Protein AF-A0A5C1NGZ5-F1 (afdb_monomer)

Organism: NCBI:txid2562282

Solvent-accessible surface area (backbone atoms only — not comparable to full-atom values): 4584 Å² total; per-residue (Å²): 139,86,84,82,79,79,74,82,68,84,81,65,91,71,64,67,52,73,49,76,51,64,56,98,80,54,31,35,39,41,36,41,33,39,82,87,70,53,47,40,25,38,29,35,57,57,93,62,73,85,69,68,74,45,76,24,73,44,69,69,57,41,52,48,54,52,60,54,58,60,76,77,109

Radius of gyration: 17.55 Å; Cα contacts (8 Å, |Δi|>4): 100; chains: 1; bounding box: 28×21×62 Å

Sequence (73 aa):
MTTIKLDRSVHHWQHVHADWWQDDQGNDIHRIETDDGAVLYHCHIAGSSLPWNAIATSLDEAIAIFDEAESIS

Nearest PDB structures (foldseek):
  3f7w-assembly1_A  TM=5.025E-01  e=1.786E+00  Thermobifida fusca YX
  4fma-assembly7_G  TM=6.466E-01  e=6.182E+00  Escherichia coli
  4fma-assembly18_J  TM=6.642E-01  e=5.523E+00  Escherichia coli
  3pcs-assembly1_A  TM=6.630E-01  e=8.198E+00  Escherichia coli O157:H7

Foldseek 3Di:
DDDDDDDPPVPDDWDWDWDWDADPQGKIWIWIATPVGFIKTFIAHPPDDDDGPDIDRDPVVNVVVVVVVVVVD

Mean predicted aligned error: 8.82 Å

pLDDT: mean 83.79, std 14.66, range [42.31, 96.12]

Structure (mmCIF, N/CA/C/O backbone):
data_AF-A0A5C1NGZ5-F1
#
_entry.id   AF-A0A5C1NGZ5-F1
#
loop_
_atom_site.group_PDB
_atom_site.id
_atom_site.type_symbol
_atom_site.label_atom_id
_atom_site.label_alt_id
_atom_site.label_comp_id
_atom_site.label_asym_id
_atom_site.label_entity_id
_atom_site.label_seq_id
_atom_site.pdbx_PDB_ins_code
_atom_site.Cartn_x
_atom_site.Cartn_y
_atom_site.Cartn_z
_atom_site.occupancy
_atom_site.B_iso_or_equiv
_atom_site.auth_seq_id
_atom_site.auth_comp_id
_atom_site.auth_asym_id
_atom_site.auth_atom_id
_atom_site.pdbx_PDB_model_num
ATOM 1 N N . MET A 1 1 ? -11.085 1.261 -48.197 1.00 42.31 1 MET A N 1
ATOM 2 C CA . MET A 1 1 ? -10.047 0.388 -47.611 1.00 42.31 1 MET A CA 1
ATOM 3 C C . MET A 1 1 ? -9.237 1.257 -46.664 1.00 42.31 1 MET A C 1
ATOM 5 O O . MET A 1 1 ? -8.507 2.117 -47.132 1.00 42.31 1 MET A O 1
ATOM 9 N N . THR A 1 2 ? -9.487 1.144 -45.360 1.00 43.94 2 THR A N 1
ATOM 10 C CA . THR A 1 2 ? -8.900 2.025 -44.338 1.00 43.94 2 THR A CA 1
ATOM 11 C C . THR A 1 2 ? -7.776 1.278 -43.640 1.00 43.94 2 THR A C 1
ATOM 13 O O . THR A 1 2 ? -8.016 0.237 -43.035 1.00 43.94 2 THR A O 1
ATOM 16 N N . THR A 1 3 ? -6.554 1.791 -43.741 1.00 49.88 3 THR A N 1
ATOM 17 C CA . THR A 1 3 ? -5.388 1.225 -43.058 1.00 49.88 3 THR A CA 1
ATOM 18 C C . THR A 1 3 ? -5.280 1.840 -41.669 1.00 49.88 3 THR A C 1
ATOM 20 O O . THR A 1 3 ? -4.976 3.025 -41.540 1.00 49.88 3 THR A O 1
ATOM 23 N N . ILE A 1 4 ? -5.514 1.039 -40.631 1.00 62.72 4 ILE A N 1
ATOM 24 C CA . ILE A 1 4 ? -5.221 1.417 -39.246 1.00 62.72 4 ILE A CA 1
ATOM 25 C C . ILE A 1 4 ? -3.716 1.229 -39.042 1.00 62.72 4 ILE A C 1
ATOM 27 O O . ILE A 1 4 ? -3.209 0.110 -39.116 1.00 62.72 4 ILE A O 1
ATOM 31 N N . LYS A 1 5 ? -2.985 2.325 -38.823 1.00 62.88 5 LYS A N 1
ATOM 32 C CA . LYS A 1 5 ? -1.599 2.265 -38.350 1.00 62.88 5 LYS A CA 1
ATOM 33 C C . LY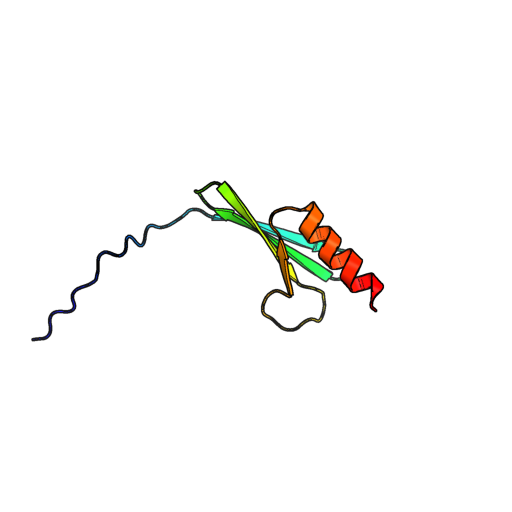S A 1 5 ? -1.652 2.101 -36.836 1.00 62.88 5 LYS A C 1
ATOM 35 O O . LYS A 1 5 ? -1.942 3.061 -36.133 1.00 62.88 5 LYS A O 1
ATOM 40 N N . LEU A 1 6 ? -1.417 0.882 -36.360 1.00 58.12 6 LEU A N 1
ATOM 41 C CA . LEU A 1 6 ? -1.075 0.661 -34.960 1.00 58.12 6 LEU A CA 1
ATOM 42 C C . LEU A 1 6 ? 0.286 1.325 -34.743 1.00 58.12 6 LEU A C 1
ATOM 44 O O . LEU A 1 6 ? 1.290 0.876 -35.302 1.00 58.12 6 LEU A O 1
ATOM 48 N N . ASP A 1 7 ? 0.290 2.441 -34.018 1.00 62.03 7 ASP A N 1
ATOM 49 C CA . ASP A 1 7 ? 1.514 2.968 -33.432 1.00 62.03 7 ASP A CA 1
ATOM 50 C C . ASP A 1 7 ? 2.149 1.833 -32.625 1.00 62.03 7 ASP A C 1
ATOM 52 O O . ASP A 1 7 ? 1.478 1.171 -31.831 1.00 62.03 7 ASP A O 1
ATOM 56 N N . ARG A 1 8 ? 3.431 1.558 -32.867 1.00 55.88 8 ARG A N 1
ATOM 57 C CA . ARG A 1 8 ? 4.209 0.678 -31.999 1.00 55.88 8 ARG A CA 1
ATOM 58 C C . ARG A 1 8 ? 4.596 1.486 -30.761 1.00 55.88 8 ARG A C 1
ATOM 60 O O . ARG A 1 8 ? 5.780 1.628 -30.464 1.00 55.88 8 ARG A O 1
ATOM 67 N N . SER A 1 9 ? 3.610 1.981 -30.016 1.00 60.03 9 SER A N 1
ATOM 68 C CA . SER A 1 9 ? 3.805 2.163 -28.587 1.00 60.03 9 SE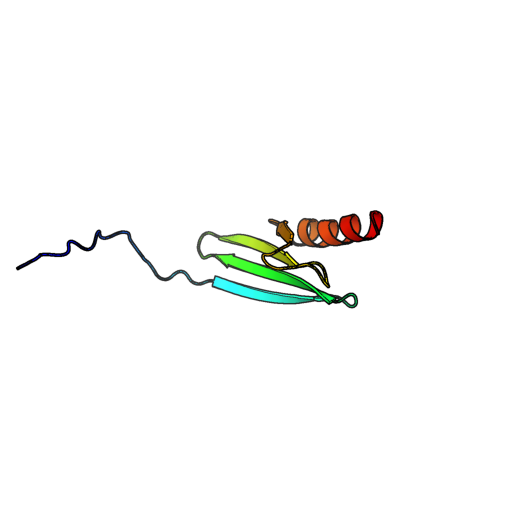R A CA 1
ATOM 69 C C . SER A 1 9 ? 4.213 0.789 -28.068 1.00 60.03 9 SER A C 1
ATOM 71 O O . SER A 1 9 ? 3.559 -0.223 -28.335 1.00 60.03 9 SER A O 1
ATOM 73 N N . VAL A 1 10 ? 5.380 0.718 -27.440 1.00 57.28 10 VAL A N 1
ATOM 74 C CA . VAL A 1 10 ? 5.953 -0.519 -26.910 1.00 57.28 10 VAL A CA 1
ATOM 75 C C . VAL A 1 10 ? 5.107 -0.944 -25.706 1.00 57.28 10 VAL A C 1
ATOM 77 O O . VAL A 1 10 ? 5.485 -0.750 -24.556 1.00 57.28 10 VAL A O 1
ATOM 80 N N . HIS A 1 11 ? 3.915 -1.478 -25.972 1.00 59.62 11 HIS A N 1
ATOM 81 C CA . HIS A 1 11 ? 3.096 -2.192 -25.006 1.00 59.62 11 HIS A CA 1
ATOM 82 C C . HIS A 1 11 ? 3.805 -3.514 -24.736 1.00 59.62 11 HIS A C 1
ATOM 84 O O . HIS A 1 11 ? 3.546 -4.533 -25.375 1.00 59.62 11 HIS A O 1
ATOM 90 N N . HIS A 1 12 ? 4.799 -3.453 -23.860 1.00 69.19 12 HIS A N 1
ATOM 91 C CA . HIS A 1 12 ? 5.425 -4.631 -23.305 1.00 69.19 12 HIS A CA 1
ATOM 92 C C . HIS A 1 12 ? 4.597 -5.063 -22.099 1.00 69.19 12 HIS A C 1
ATOM 94 O O . HIS A 1 12 ? 4.091 -4.233 -21.345 1.00 69.19 12 HIS A O 1
ATOM 100 N N . TRP A 1 13 ? 4.417 -6.372 -21.956 1.00 73.06 13 TRP A N 1
ATOM 101 C CA . TRP A 1 13 ? 3.949 -6.927 -20.696 1.00 73.06 13 TRP A CA 1
ATOM 102 C C . TRP A 1 13 ? 5.019 -6.643 -19.646 1.00 73.06 13 TRP A C 1
ATOM 104 O O . TRP A 1 13 ? 6.197 -6.894 -19.901 1.00 73.06 13 TRP A O 1
ATOM 114 N N . GLN A 1 14 ? 4.603 -6.103 -18.509 1.00 71.94 14 GLN A N 1
ATOM 115 C CA . GLN A 1 14 ? 5.457 -5.883 -17.350 1.00 71.94 14 GLN A CA 1
ATOM 116 C C . GLN A 1 14 ? 5.045 -6.888 -16.279 1.00 71.94 14 GLN A C 1
ATOM 118 O O . GLN A 1 14 ? 3.844 -7.092 -16.065 1.00 71.94 14 GLN A O 1
ATOM 123 N N . HIS A 1 15 ? 6.009 -7.541 -15.635 1.00 72.44 15 HIS A N 1
ATOM 124 C CA . HIS A 1 15 ? 5.694 -8.321 -14.451 1.00 72.44 15 HIS A CA 1
ATOM 125 C C . HIS A 1 15 ? 5.413 -7.362 -13.302 1.00 72.44 15 HIS A C 1
ATOM 127 O O . HIS A 1 15 ? 6.067 -6.333 -13.121 1.00 72.44 15 HIS A O 1
ATOM 133 N N . VAL A 1 16 ? 4.381 -7.711 -12.550 1.00 80.00 16 VAL A N 1
ATOM 134 C CA . VAL A 1 16 ? 3.989 -7.000 -11.349 1.00 80.00 16 VAL A CA 1
ATOM 135 C C . VAL A 1 16 ? 3.955 -8.024 -10.233 1.00 80.00 16 VAL A C 1
ATOM 137 O O . VAL A 1 16 ? 3.237 -9.023 -10.328 1.00 80.00 16 VAL A O 1
ATOM 140 N N . HIS A 1 17 ? 4.733 -7.778 -9.188 1.00 83.44 17 HIS A N 1
ATOM 141 C CA . HIS A 1 17 ? 4.588 -8.484 -7.926 1.00 83.44 17 HIS A CA 1
ATOM 142 C C . HIS A 1 17 ? 3.555 -7.734 -7.095 1.00 83.44 17 HIS A C 1
ATOM 144 O O . HIS A 1 17 ? 3.712 -6.543 -6.834 1.00 83.44 17 HIS A O 1
ATOM 150 N N . ALA A 1 18 ? 2.474 -8.421 -6.743 1.00 88.12 18 ALA A N 1
ATOM 151 C CA . ALA A 1 18 ? 1.374 -7.838 -6.000 1.00 88.12 18 ALA A CA 1
ATOM 152 C C . ALA A 1 18 ? 1.151 -8.618 -4.710 1.00 88.12 18 ALA A C 1
ATOM 154 O O . ALA A 1 18 ? 0.937 -9.831 -4.750 1.00 88.12 18 ALA A O 1
ATOM 155 N N . ASP A 1 19 ? 1.162 -7.900 -3.596 1.00 93.75 19 ASP A N 1
ATOM 156 C CA . ASP A 1 19 ? 0.811 -8.433 -2.291 1.00 93.75 19 ASP A CA 1
ATOM 157 C C . ASP A 1 19 ? -0.355 -7.631 -1.706 1.00 93.75 19 ASP A C 1
ATOM 159 O O . ASP A 1 19 ? -0.476 -6.426 -1.933 1.00 93.75 19 ASP A O 1
ATOM 163 N N . TRP A 1 20 ? -1.221 -8.291 -0.943 1.00 93.31 20 TRP A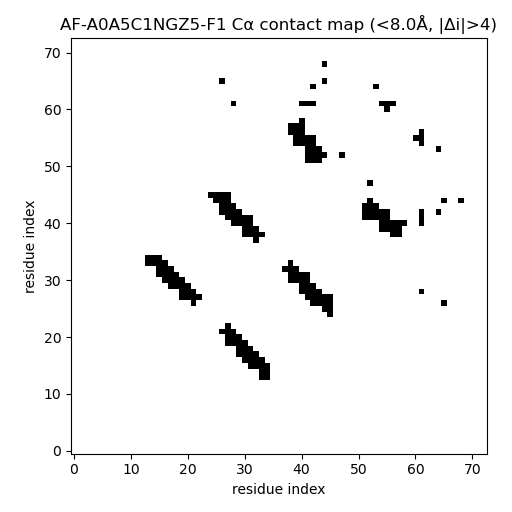 N 1
ATOM 164 C CA . TRP A 1 20 ? -2.377 -7.657 -0.317 1.00 93.31 20 TRP A CA 1
ATOM 165 C C . TRP A 1 20 ? -2.493 -8.084 1.140 1.00 93.31 20 TRP A C 1
ATOM 167 O O . TRP A 1 20 ? -2.361 -9.267 1.467 1.00 93.31 20 TRP A O 1
ATOM 177 N N . TRP A 1 21 ? -2.754 -7.110 2.002 1.00 93.31 21 TRP A N 1
ATOM 178 C CA . TRP A 1 21 ? -2.974 -7.304 3.427 1.00 93.31 21 TRP A CA 1
ATOM 179 C C . TRP A 1 21 ? -4.058 -6.353 3.919 1.00 93.31 21 TRP A C 1
ATOM 181 O O . TRP A 1 21 ? -4.194 -5.232 3.425 1.00 93.31 21 TRP A O 1
ATOM 191 N N . GLN A 1 22 ? -4.806 -6.839 4.902 1.00 94.81 22 GLN A N 1
ATOM 192 C CA . GLN A 1 22 ? -5.866 -6.124 5.591 1.00 94.81 22 GLN A CA 1
ATOM 193 C C . GLN A 1 22 ? -5.562 -6.152 7.090 1.00 94.81 22 GLN A C 1
ATOM 195 O O . GLN A 1 22 ? -5.127 -7.190 7.604 1.00 94.81 22 GLN A O 1
ATOM 200 N N . ASP A 1 23 ? -5.747 -5.027 7.771 1.00 92.12 23 ASP A N 1
ATOM 201 C CA . ASP A 1 23 ? -5.612 -4.949 9.226 1.00 92.12 23 ASP A CA 1
ATOM 202 C C . ASP A 1 23 ? -6.897 -5.391 9.958 1.00 92.12 23 ASP A C 1
ATOM 204 O O . ASP A 1 23 ? -7.867 -5.852 9.352 1.00 92.12 23 ASP A O 1
ATOM 208 N N . ASP A 1 24 ? -6.906 -5.299 11.288 1.00 93.25 24 ASP A N 1
ATOM 209 C CA . ASP A 1 24 ? -8.058 -5.672 12.117 1.00 93.25 24 ASP A CA 1
ATOM 210 C C . ASP A 1 24 ? -9.208 -4.651 12.085 1.00 93.25 24 ASP A C 1
ATOM 212 O O . ASP A 1 24 ? -10.320 -4.960 12.523 1.00 93.25 24 ASP A O 1
ATOM 216 N N . GLN A 1 25 ? -8.969 -3.469 11.521 1.00 90.44 25 GLN A N 1
ATOM 217 C CA . GLN A 1 25 ? -9.953 -2.406 11.325 1.00 90.44 25 GLN A CA 1
ATOM 218 C C . GLN A 1 25 ? -10.621 -2.483 9.946 1.00 90.44 25 GLN A C 1
ATOM 220 O O . GLN A 1 25 ? -11.635 -1.826 9.703 1.00 90.44 25 GLN A O 1
ATOM 225 N N . GLY A 1 26 ? -10.091 -3.327 9.058 1.00 93.00 26 GLY A N 1
ATOM 226 C CA . GLY A 1 26 ? -10.568 -3.510 7.694 1.00 93.00 26 GLY A CA 1
ATOM 227 C C . GLY A 1 26 ? -9.941 -2.545 6.690 1.00 93.00 26 GLY A C 1
ATOM 228 O O . GLY A 1 26 ? -10.477 -2.414 5.589 1.00 93.00 26 GLY A O 1
ATOM 229 N N . ASN A 1 27 ? -8.855 -1.853 7.048 1.00 94.19 27 ASN A N 1
ATOM 230 C CA . ASN A 1 27 ? -8.075 -1.072 6.098 1.00 94.19 27 ASN A CA 1
ATOM 231 C C . ASN A 1 27 ? -7.214 -2.011 5.248 1.00 94.19 27 ASN A C 1
ATOM 233 O O . ASN A 1 27 ? -6.630 -2.967 5.759 1.00 94.19 27 ASN A O 1
ATOM 237 N N . ASP A 1 28 ? -7.103 -1.722 3.954 1.00 95.12 28 ASP A N 1
ATOM 238 C CA . ASP A 1 28 ? -6.348 -2.534 3.004 1.00 95.12 28 ASP A CA 1
ATOM 239 C C . ASP A 1 28 ? -5.100 -1.805 2.511 1.00 95.12 28 ASP A C 1
ATOM 241 O O . ASP A 1 28 ? -5.168 -0.646 2.096 1.00 95.12 28 ASP A O 1
ATOM 245 N N . ILE A 1 29 ? -3.976 -2.517 2.427 1.00 95.62 29 ILE A N 1
ATOM 246 C CA . ILE A 1 29 ? -2.837 -2.102 1.605 1.00 95.62 29 ILE A CA 1
ATOM 247 C C . ILE A 1 29 ? -2.633 -3.125 0.498 1.00 95.62 29 ILE A C 1
ATOM 249 O O . ILE A 1 29 ? -2.463 -4.320 0.738 1.00 95.62 29 ILE A O 1
ATOM 253 N N . HIS A 1 30 ? -2.577 -2.625 -0.729 1.00 94.69 30 HIS A N 1
ATOM 254 C CA . HIS A 1 30 ? -2.156 -3.377 -1.898 1.00 94.69 30 HIS A CA 1
ATOM 255 C C . HIS A 1 30 ? -0.776 -2.879 -2.334 1.00 94.69 30 HIS A C 1
ATOM 257 O O . HIS A 1 30 ? -0.633 -1.758 -2.829 1.00 94.69 30 HIS A O 1
ATOM 263 N N . ARG A 1 31 ? 0.248 -3.709 -2.122 1.00 95.31 31 ARG A N 1
ATOM 264 C CA . ARG A 1 31 ? 1.618 -3.456 -2.569 1.00 95.31 31 ARG A CA 1
ATOM 265 C C . ARG A 1 31 ? 1.774 -3.917 -4.009 1.00 95.31 31 ARG A C 1
ATOM 267 O O . ARG A 1 31 ? 1.405 -5.037 -4.340 1.00 95.31 31 ARG A O 1
ATOM 274 N N . ILE A 1 32 ? 2.359 -3.067 -4.837 1.00 92.38 32 ILE A N 1
ATOM 275 C CA . ILE A 1 32 ? 2.631 -3.296 -6.250 1.00 92.38 32 ILE A CA 1
ATOM 276 C C . ILE A 1 32 ? 4.104 -2.988 -6.473 1.00 92.38 32 ILE A C 1
ATOM 278 O O . ILE A 1 32 ? 4.540 -1.868 -6.236 1.00 92.38 32 ILE A O 1
ATOM 282 N N . GLU A 1 33 ? 4.863 -3.967 -6.940 1.00 92.56 33 GLU A N 1
ATOM 283 C CA . GLU A 1 33 ? 6.242 -3.794 -7.379 1.00 92.56 33 GLU A CA 1
ATOM 284 C C . GLU A 1 33 ? 6.343 -4.080 -8.874 1.00 92.56 33 GLU A C 1
ATOM 286 O O . GLU A 1 33 ? 5.900 -5.127 -9.354 1.00 92.56 33 GLU A O 1
ATOM 291 N N . THR A 1 34 ? 6.901 -3.127 -9.607 1.00 86.06 34 THR A N 1
ATOM 292 C CA . THR A 1 34 ? 7.075 -3.173 -11.057 1.00 86.06 34 THR A CA 1
ATOM 293 C C . THR A 1 34 ? 8.504 -3.561 -11.433 1.00 86.06 34 THR A C 1
ATOM 295 O O . THR A 1 34 ? 9.439 -3.361 -10.664 1.00 86.06 34 THR A O 1
ATOM 298 N N . ASP A 1 35 ? 8.701 -4.086 -12.648 1.00 83.50 35 ASP A N 1
ATOM 299 C CA . ASP A 1 35 ? 10.027 -4.519 -13.144 1.00 83.50 35 ASP A CA 1
ATOM 300 C C . ASP A 1 35 ? 11.126 -3.432 -13.120 1.00 83.50 35 ASP A C 1
ATOM 302 O O . ASP A 1 35 ? 12.314 -3.750 -13.172 1.00 83.50 35 ASP A O 1
ATOM 306 N N . ASP A 1 36 ? 10.758 -2.149 -13.070 1.00 85.50 36 ASP A N 1
ATOM 307 C CA . ASP A 1 36 ? 11.697 -1.025 -12.929 1.00 85.50 36 ASP A CA 1
ATOM 308 C C . ASP A 1 36 ? 12.140 -0.781 -11.472 1.00 85.50 36 ASP A C 1
ATOM 310 O O . ASP A 1 36 ? 12.924 0.131 -11.205 1.00 85.50 36 ASP A O 1
ATOM 314 N N . GLY A 1 37 ? 11.667 -1.613 -10.541 1.00 84.62 37 GLY A N 1
ATOM 315 C CA . GLY A 1 37 ? 11.949 -1.544 -9.113 1.00 84.62 37 G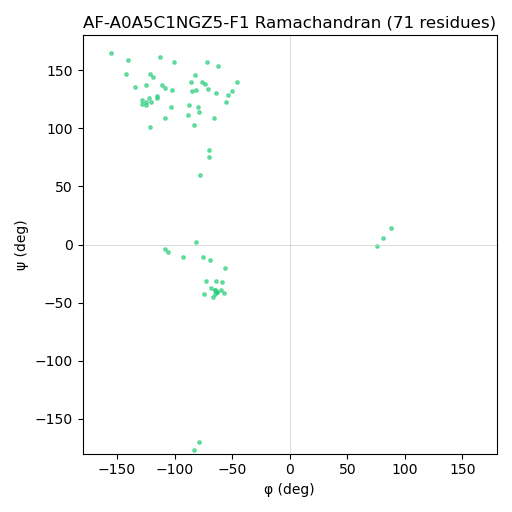LY A CA 1
ATOM 316 C C . GLY A 1 37 ? 11.100 -0.521 -8.361 1.00 84.62 37 GLY A C 1
ATOM 317 O O . GLY A 1 37 ? 11.345 -0.306 -7.173 1.00 84.62 37 GLY A O 1
ATOM 318 N N . ALA A 1 38 ? 10.124 0.129 -9.008 1.00 88.44 38 ALA A N 1
ATOM 319 C CA . ALA A 1 38 ? 9.197 0.989 -8.287 1.00 88.44 38 ALA A CA 1
ATOM 320 C C . ALA A 1 38 ? 8.255 0.138 -7.424 1.00 88.44 38 ALA A C 1
ATOM 322 O O . ALA A 1 38 ? 7.703 -0.864 -7.876 1.00 88.44 38 ALA A O 1
ATOM 323 N N . VAL A 1 39 ? 8.075 0.551 -6.169 1.00 93.31 39 VAL A N 1
ATOM 324 C CA . VAL A 1 39 ? 7.161 -0.088 -5.219 1.00 93.31 39 VAL A CA 1
ATOM 325 C C . VAL A 1 39 ? 6.129 0.941 -4.784 1.00 93.31 39 VAL A C 1
ATOM 327 O O . VAL A 1 39 ? 6.483 2.003 -4.274 1.00 93.31 39 VAL A O 1
ATOM 330 N N . LEU A 1 40 ? 4.855 0.625 -4.989 1.00 94.88 40 LEU A N 1
ATOM 331 C CA . LEU A 1 40 ? 3.716 1.443 -4.595 1.00 94.88 40 LEU A CA 1
ATOM 332 C C . LEU A 1 40 ? 2.845 0.677 -3.607 1.00 94.88 40 LEU A C 1
ATOM 334 O O . LEU A 1 40 ? 2.658 -0.529 -3.731 1.00 94.88 40 LEU A O 1
ATOM 338 N N . TYR A 1 41 ? 2.280 1.398 -2.651 1.00 95.69 41 TYR A N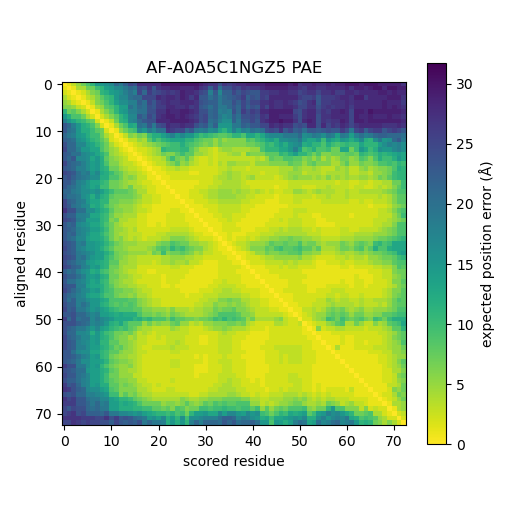 1
ATOM 339 C CA . TYR A 1 41 ? 1.373 0.881 -1.639 1.00 95.69 41 TYR A CA 1
ATOM 340 C C . TYR A 1 41 ? 0.060 1.647 -1.767 1.00 95.69 41 TYR A C 1
ATOM 342 O O . TYR A 1 41 ? -0.052 2.799 -1.352 1.00 95.69 41 TYR A O 1
ATOM 350 N N . HIS A 1 42 ? -0.931 1.032 -2.402 1.00 95.62 42 HIS A N 1
ATOM 351 C CA . HIS A 1 42 ? -2.273 1.590 -2.492 1.00 95.62 42 HIS A CA 1
ATOM 352 C C . HIS A 1 42 ? -3.015 1.322 -1.189 1.00 95.62 42 HIS A C 1
ATOM 354 O O . HIS A 1 42 ? -3.225 0.165 -0.832 1.00 95.62 42 HIS A O 1
ATOM 360 N N . CYS A 1 43 ? -3.406 2.388 -0.501 1.00 95.56 43 CYS A N 1
ATOM 361 C CA . CYS A 1 43 ? -4.058 2.328 0.800 1.00 95.56 43 CYS A CA 1
ATOM 362 C C . CYS A 1 43 ? -5.562 2.559 0.632 1.00 95.56 43 CYS A C 1
ATOM 364 O O . CYS A 1 43 ? -5.980 3.509 -0.042 1.00 95.56 43 CYS A O 1
ATOM 366 N N . HIS A 1 44 ? -6.377 1.717 1.256 1.00 96.12 44 HIS A N 1
ATOM 367 C CA . HIS A 1 44 ? -7.823 1.861 1.319 1.00 96.12 44 HIS A CA 1
ATOM 368 C C . HIS A 1 44 ? -8.279 1.856 2.774 1.00 96.12 44 HI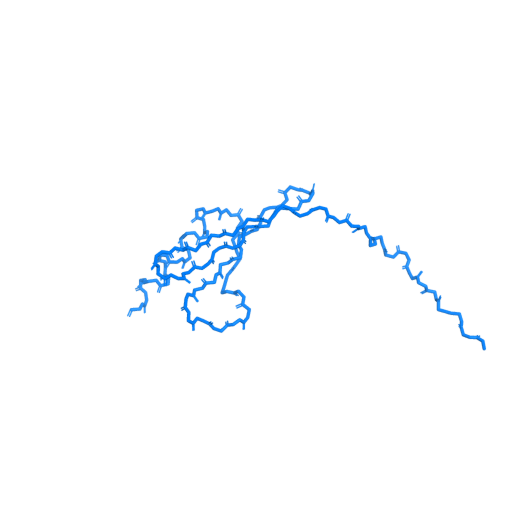S A C 1
ATOM 370 O O . HIS A 1 44 ? -8.062 0.889 3.492 1.00 96.12 44 HIS A O 1
ATOM 376 N N . ILE A 1 45 ? -8.918 2.940 3.198 1.00 94.25 45 ILE A N 1
ATOM 377 C CA . ILE A 1 45 ? -9.500 3.063 4.530 1.00 94.25 45 ILE A CA 1
ATOM 378 C C . ILE A 1 45 ? -10.865 2.379 4.531 1.00 94.25 45 ILE A C 1
ATOM 380 O O . ILE A 1 45 ? -11.692 2.634 3.643 1.00 94.25 45 ILE A O 1
ATOM 384 N N . ALA A 1 46 ? -11.118 1.561 5.551 1.00 93.56 46 ALA A N 1
ATOM 385 C CA . ALA A 1 46 ? -12.369 0.837 5.721 1.00 93.56 46 ALA A CA 1
ATOM 386 C C . ALA A 1 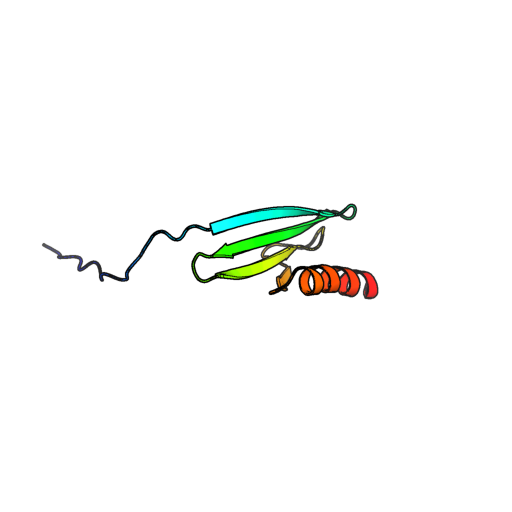46 ? -13.588 1.770 5.595 1.00 93.56 46 ALA A C 1
ATOM 388 O O . ALA A 1 46 ? -13.651 2.852 6.179 1.00 93.56 46 ALA A O 1
ATOM 389 N N . GLY A 1 47 ? -14.579 1.363 4.799 1.00 91.31 47 GLY A N 1
ATOM 390 C CA . GLY A 1 47 ? -15.811 2.135 4.599 1.00 91.31 47 GLY A CA 1
ATOM 391 C C . GLY A 1 47 ? -15.686 3.360 3.684 1.00 91.31 47 GLY A C 1
ATOM 392 O O . GLY A 1 47 ? -16.698 4.009 3.410 1.00 91.31 47 GLY A O 1
ATOM 393 N N . SER A 1 48 ? -14.495 3.663 3.160 1.00 91.81 48 SER A N 1
ATOM 394 C CA . SER A 1 48 ? -14.337 4.687 2.123 1.00 91.81 48 SER A CA 1
ATOM 395 C C . SER A 1 48 ? -14.897 4.217 0.774 1.00 91.81 48 SER A C 1
ATOM 397 O O . SER A 1 48 ? -15.004 3.025 0.492 1.00 91.81 48 SER A O 1
ATOM 399 N N . SER A 1 49 ? -15.252 5.156 -0.101 1.00 90.88 49 SER A N 1
ATOM 400 C CA . SER A 1 49 ? -15.587 4.851 -1.497 1.00 90.88 49 SER A CA 1
ATOM 401 C C . SER A 1 49 ? -14.327 4.724 -2.354 1.00 90.88 49 SER A C 1
ATOM 403 O O . SER A 1 49 ? -13.401 5.507 -2.173 1.00 90.88 49 SER A O 1
ATOM 405 N N . LEU A 1 50 ? -14.342 3.829 -3.348 1.00 84.25 50 LEU A N 1
ATOM 406 C CA . LEU A 1 50 ? -13.274 3.718 -4.352 1.00 84.25 50 LEU A CA 1
ATOM 407 C C . LEU A 1 50 ? -13.127 5.006 -5.200 1.00 84.25 50 LEU A C 1
ATOM 409 O O . LEU A 1 50 ? -14.132 5.691 -5.424 1.00 84.25 50 LEU A O 1
ATOM 413 N N . PRO A 1 51 ? -11.934 5.308 -5.762 1.00 85.06 51 PRO A N 1
ATOM 414 C CA . PRO A 1 51 ? -10.696 4.508 -5.758 1.00 85.06 51 PRO A CA 1
ATOM 415 C C . PRO A 1 51 ? -9.913 4.599 -4.432 1.00 85.06 51 PRO A C 1
ATOM 417 O O . PRO A 1 51 ? -10.437 5.096 -3.444 1.00 85.06 51 PRO A O 1
ATOM 420 N N . TRP A 1 52 ? -8.676 4.081 -4.413 1.00 89.38 52 TRP A N 1
ATOM 421 C CA . TRP A 1 52 ? -7.763 4.096 -3.260 1.00 89.38 52 TRP A CA 1
ATOM 422 C C . TRP A 1 52 ? -7.697 5.471 -2.584 1.00 89.38 52 TRP A C 1
ATOM 424 O O . TRP A 1 52 ? -7.642 6.497 -3.266 1.00 89.38 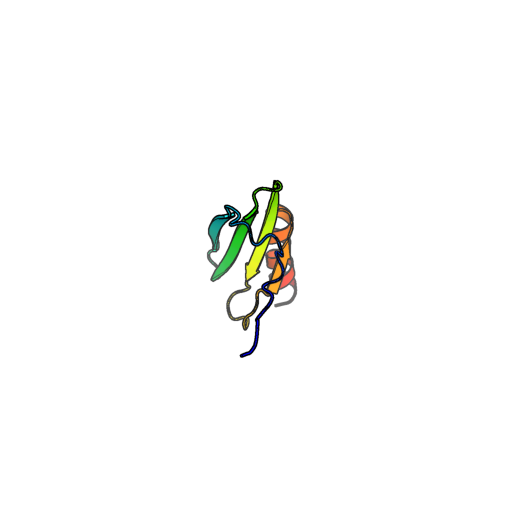52 TRP A O 1
ATOM 434 N N . ASN A 1 53 ? -7.659 5.483 -1.252 1.00 94.31 53 ASN A N 1
ATOM 435 C CA . ASN A 1 53 ? -7.589 6.707 -0.457 1.00 94.31 53 ASN A CA 1
ATOM 436 C C . ASN A 1 53 ? -6.243 7.418 -0.632 1.00 94.31 53 ASN A C 1
ATOM 438 O O . ASN A 1 53 ? -6.198 8.645 -0.674 1.00 94.31 53 ASN A O 1
ATOM 442 N N . ALA A 1 54 ? -5.160 6.647 -0.737 1.00 94.06 54 ALA A N 1
ATOM 443 C CA . ALA A 1 54 ? -3.811 7.174 -0.872 1.00 94.06 54 ALA A CA 1
ATOM 444 C C . ALA A 1 54 ? -2.873 6.179 -1.569 1.00 94.06 54 ALA A C 1
ATOM 446 O O . ALA A 1 54 ? -3.171 4.989 -1.700 1.00 94.06 54 ALA A O 1
ATOM 447 N N . ILE A 1 55 ? -1.727 6.691 -2.015 1.00 94.88 55 ILE A N 1
ATOM 448 C CA . ILE A 1 55 ? -0.629 5.915 -2.591 1.00 94.88 55 ILE A CA 1
ATOM 449 C C . ILE A 1 55 ? 0.641 6.307 -1.845 1.00 94.88 55 ILE A C 1
ATOM 451 O O . ILE A 1 55 ? 0.988 7.485 -1.824 1.00 94.88 55 ILE A O 1
ATOM 455 N N . ALA A 1 56 ? 1.324 5.321 -1.278 1.00 94.94 56 ALA A N 1
ATOM 456 C CA . ALA A 1 56 ? 2.604 5.474 -0.603 1.00 94.94 56 ALA A CA 1
ATOM 457 C C . ALA A 1 56 ? 3.721 4.760 -1.377 1.00 94.94 56 ALA A C 1
ATOM 459 O O . ALA A 1 56 ? 3.470 3.884 -2.207 1.00 94.94 56 ALA A O 1
ATOM 460 N N . THR A 1 57 ? 4.967 5.129 -1.102 1.00 95.38 57 THR A N 1
ATOM 461 C CA . THR A 1 57 ? 6.175 4.542 -1.715 1.00 95.38 57 THR A CA 1
ATOM 462 C C . THR A 1 57 ? 6.937 3.620 -0.763 1.00 95.38 57 THR A C 1
ATOM 464 O O . THR A 1 57 ? 7.877 2.929 -1.159 1.00 95.38 57 THR A O 1
ATOM 467 N N . SER A 1 58 ? 6.511 3.563 0.499 1.00 94.06 58 SER A N 1
ATOM 468 C CA . SER A 1 58 ? 7.032 2.656 1.519 1.00 94.06 58 SER A CA 1
ATOM 469 C C . SER A 1 58 ? 5.906 2.114 2.398 1.00 94.06 58 SER A C 1
ATOM 471 O O . SER A 1 58 ? 4.834 2.712 2.484 1.00 94.06 58 SER A O 1
ATOM 473 N N . LEU A 1 59 ? 6.160 0.983 3.062 1.00 93.19 59 LEU A N 1
ATOM 474 C CA . LEU A 1 59 ? 5.199 0.402 3.999 1.00 93.19 59 LEU A CA 1
ATOM 475 C C . LEU A 1 59 ? 4.975 1.311 5.215 1.00 93.19 59 LEU A C 1
ATOM 477 O O . LEU A 1 59 ? 3.839 1.465 5.641 1.00 93.19 59 LEU A O 1
ATOM 481 N N . ASP A 1 60 ? 6.026 1.950 5.732 1.00 95.25 60 ASP A N 1
ATOM 482 C CA . ASP A 1 60 ? 5.914 2.860 6.879 1.00 95.25 60 ASP A CA 1
ATOM 483 C C . ASP A 1 60 ? 5.026 4.073 6.553 1.00 95.25 60 ASP A C 1
ATOM 485 O O . ASP A 1 60 ? 4.185 4.462 7.356 1.00 95.25 60 ASP A O 1
ATOM 489 N N . GLU A 1 61 ? 5.164 4.638 5.348 1.00 96.00 61 GLU A N 1
ATOM 490 C CA . GLU A 1 61 ? 4.294 5.718 4.860 1.00 96.00 61 GLU A CA 1
ATOM 491 C C . GLU A 1 61 ? 2.843 5.240 4.690 1.00 96.00 61 GLU A C 1
ATOM 493 O O . GLU A 1 61 ? 1.913 5.963 5.038 1.00 96.00 61 GLU A O 1
ATOM 498 N N . ALA A 1 62 ? 2.642 4.009 4.208 1.00 94.69 62 ALA A N 1
ATOM 499 C CA . ALA A 1 62 ? 1.317 3.403 4.090 1.00 94.69 62 ALA A CA 1
ATOM 500 C C . ALA A 1 62 ? 0.633 3.211 5.455 1.00 94.69 62 ALA A C 1
ATOM 502 O O . ALA A 1 62 ? -0.555 3.484 5.586 1.00 94.69 62 ALA A O 1
ATOM 503 N N . ILE A 1 63 ? 1.382 2.777 6.473 1.00 93.62 63 ILE A N 1
ATOM 504 C CA . ILE 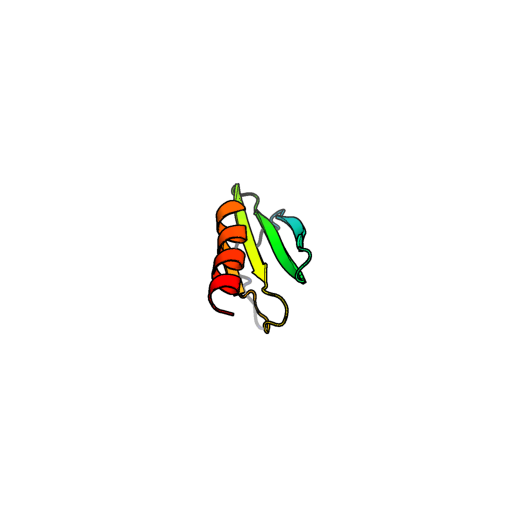A 1 63 ? 0.876 2.622 7.844 1.00 93.62 63 ILE A CA 1
ATOM 505 C C . ILE A 1 63 ? 0.532 3.991 8.444 1.00 93.62 63 ILE A C 1
ATOM 507 O O . ILE A 1 63 ? -0.558 4.161 8.985 1.00 93.62 63 ILE A O 1
ATOM 511 N N . ALA A 1 64 ? 1.408 4.987 8.274 1.00 94.81 64 ALA A N 1
ATOM 512 C CA . ALA A 1 64 ? 1.181 6.336 8.793 1.00 94.81 64 ALA A CA 1
ATOM 513 C C . ALA A 1 64 ? -0.110 6.980 8.253 1.00 94.81 64 ALA A C 1
ATOM 515 O O . ALA A 1 64 ? -0.764 7.732 8.971 1.00 94.81 64 ALA A O 1
ATOM 516 N N . ILE A 1 65 ? -0.516 6.663 7.018 1.00 93.75 65 ILE A N 1
ATOM 517 C CA . ILE A 1 65 ? -1.790 7.128 6.445 1.00 93.75 65 ILE A CA 1
ATOM 518 C C . ILE A 1 65 ? -2.992 6.653 7.272 1.00 93.75 65 ILE A C 1
ATOM 520 O O . ILE A 1 65 ? -3.952 7.408 7.439 1.00 93.75 65 ILE A O 1
ATOM 524 N N . PHE A 1 66 ? -2.967 5.419 7.778 1.00 91.62 66 PHE A N 1
ATOM 525 C CA . PHE A 1 66 ? -4.054 4.909 8.612 1.00 91.62 66 PHE A CA 1
ATOM 526 C C . PHE A 1 66 ? -4.023 5.522 10.007 1.00 91.62 66 PHE A C 1
ATOM 528 O O . PHE A 1 66 ? -5.061 5.987 10.470 1.00 91.62 66 PHE A O 1
ATOM 535 N N . ASP A 1 67 ? -2.839 5.636 10.615 1.00 90.25 67 ASP A N 1
ATOM 536 C CA . ASP A 1 67 ? -2.672 6.294 11.917 1.00 90.25 67 ASP A CA 1
ATOM 537 C C . ASP A 1 67 ? -3.197 7.745 11.887 1.00 90.25 67 ASP A C 1
ATOM 539 O O . ASP A 1 67 ? -3.875 8.211 12.808 1.00 90.25 67 ASP A O 1
ATOM 543 N N . GLU A 1 68 ? -2.919 8.476 10.802 1.00 88.69 68 GLU A N 1
ATOM 544 C CA . GLU A 1 68 ? -3.446 9.824 10.598 1.00 88.69 68 GLU A CA 1
ATOM 545 C C . GLU A 1 68 ? -4.969 9.819 10.442 1.00 88.69 68 GLU A C 1
ATOM 547 O O . GLU A 1 68 ? -5.633 10.658 11.050 1.00 88.69 68 GLU A O 1
ATOM 552 N N . ALA A 1 69 ? -5.538 8.876 9.686 1.00 80.00 69 ALA A N 1
ATOM 553 C CA . ALA A 1 69 ? -6.984 8.764 9.493 1.00 80.00 69 ALA A CA 1
ATOM 554 C C . ALA A 1 69 ? -7.751 8.449 10.790 1.00 80.00 69 ALA A C 1
ATOM 556 O O . ALA A 1 69 ? -8.876 8.924 10.956 1.00 80.00 69 ALA A O 1
ATOM 557 N N . GLU A 1 70 ? -7.148 7.717 11.727 1.00 74.00 70 GLU A N 1
ATOM 558 C CA . GLU A 1 70 ? -7.728 7.472 13.053 1.00 74.00 70 GLU A CA 1
ATOM 559 C C . GLU A 1 70 ? -7.692 8.711 13.956 1.00 74.00 70 GLU A C 1
ATOM 561 O O . GLU A 1 70 ? -8.580 8.926 14.779 1.00 74.00 70 GLU A O 1
ATOM 566 N N . SER A 1 71 ? -6.683 9.571 13.803 1.00 70.88 71 SER A N 1
ATOM 567 C CA . SER A 1 71 ? -6.523 10.763 14.649 1.00 70.88 71 SER A CA 1
ATOM 568 C C . SER A 1 71 ? -7.586 11.852 14.419 1.00 70.88 71 SER A C 1
ATOM 570 O O . SER A 1 71 ? -7.711 12.782 15.221 1.00 70.88 71 SER A O 1
ATOM 572 N N . ILE A 1 72 ? -8.345 11.745 13.324 1.00 60.41 72 ILE A N 1
ATOM 573 C CA . ILE A 1 72 ? -9.390 12.688 12.894 1.00 60.41 72 ILE A CA 1
ATOM 574 C C . ILE A 1 72 ? -10.820 12.141 13.050 1.00 60.41 72 ILE A C 1
ATOM 576 O O . ILE A 1 72 ? -11.767 12.893 12.796 1.00 60.41 72 ILE A O 1
ATOM 580 N N . SER A 1 73 ? -10.986 10.881 13.468 1.00 55.62 73 SER A N 1
ATOM 581 C CA . SER A 1 73 ? -12.288 10.231 13.717 1.00 55.62 73 SER A CA 1
ATOM 582 C C . SER A 1 73 ? -12.696 10.268 15.187 1.00 55.62 73 SER A C 1
ATOM 584 O O . SER A 1 73 ? -13.893 10.529 15.453 1.00 55.62 73 SER A O 1
#

Secondary structure (DSSP, 8-state):
---------------EEEEEEE-TT--EEEEEEETTS-EEEEEE-TTPPSS-SEEESSHHHHHHHHHHHHHT-